Protein AF-A0A9P0CFY5-F1 (afdb_monomer_lite)

Foldseek 3Di:
DDWDWDQDPPPRDIDIDDPDDPPPPDPDPDDDDPLLVLLLVCVVVVHDLVVSVVVCVVVVHDGDDPVVSVVSNVVSVVVVVVVVVVVVVVVVVVVVVVCVVVVVDD

Radius of gyration: 21.72 Å; chains: 1; bounding box: 43×22×68 Å

Secondary structure (DSSP, 8-state):
--EEEEE-TTT--EEEEESS-GGGG-----PPPHHHHHHHHHHHHT--HHHHHHHHHHTTPPPPPHHHHHHHHHHHHHHHHHHHHHHHHHHHHHHHHHHHHHTS--

Sequence (106 aa):
MSTITIKYKMCNIIQELYLENPQKNSSKAKMIDVNSAVTLGTISTGIGFSALEELTAAINMPCVTEKLYNKIYKKTSDIILLASFKVMKEAAKKEAELARNLGEID

pLDDT: mean 83.23, std 14.3, range [45.69, 97.19]

Structure (mmCIF, N/CA/C/O backbone):
data_AF-A0A9P0CFY5-F1
#
_entry.id   AF-A0A9P0CFY5-F1
#
loop_
_atom_site.group_PDB
_atom_site.id
_atom_site.type_symbol
_atom_site.label_atom_id
_atom_site.label_alt_id
_atom_site.label_comp_id
_atom_site.label_asym_id
_atom_site.label_entity_id
_atom_site.label_seq_id
_atom_site.pdbx_PDB_ins_code
_atom_site.Cartn_x
_atom_site.Cartn_y
_atom_site.Cartn_z
_atom_site.occupancy
_atom_site.B_iso_or_equiv
_atom_site.auth_seq_id
_atom_site.auth_comp_id
_atom_site.auth_asym_id
_atom_site.auth_atom_id
_atom_site.pdbx_PDB_model_num
ATOM 1 N N . MET A 1 1 ? 9.019 1.473 34.681 1.00 57.50 1 MET A N 1
ATOM 2 C CA . MET A 1 1 ? 8.295 1.733 33.431 1.00 57.50 1 MET A CA 1
ATOM 3 C C . MET A 1 1 ? 6.847 1.996 33.795 1.00 57.50 1 MET A C 1
ATOM 5 O O . MET A 1 1 ? 6.247 1.120 34.407 1.00 57.50 1 MET A O 1
ATOM 9 N N . SER A 1 2 ? 6.334 3.200 33.555 1.00 64.25 2 SER A N 1
ATOM 10 C CA . SER A 1 2 ? 5.007 3.614 34.037 1.00 64.25 2 SER A CA 1
ATOM 11 C C . SER A 1 2 ? 3.981 3.541 32.907 1.00 64.25 2 SER A C 1
ATOM 13 O O . SER A 1 2 ? 4.119 4.228 31.893 1.00 64.25 2 SER A O 1
ATOM 15 N N . THR A 1 3 ? 2.946 2.721 33.087 1.00 70.75 3 THR A N 1
ATOM 16 C CA . THR A 1 3 ? 1.844 2.542 32.130 1.00 70.75 3 THR A CA 1
ATOM 17 C C . THR A 1 3 ? 0.539 3.093 32.692 1.00 70.75 3 THR A C 1
ATOM 19 O O . THR A 1 3 ? 0.214 2.866 33.856 1.00 70.75 3 THR A O 1
ATOM 22 N N . ILE A 1 4 ? -0.225 3.804 31.860 1.00 76.38 4 ILE A N 1
ATOM 23 C CA . ILE A 1 4 ? -1.614 4.178 32.152 1.00 76.38 4 ILE A CA 1
ATOM 24 C C . ILE A 1 4 ? -2.528 3.319 31.295 1.00 76.38 4 ILE A C 1
ATOM 26 O O . ILE A 1 4 ? -2.392 3.283 30.076 1.00 76.38 4 ILE A O 1
ATOM 30 N N . THR A 1 5 ? -3.496 2.674 31.929 1.00 74.62 5 THR A N 1
ATOM 31 C CA . THR A 1 5 ? -4.468 1.825 31.249 1.00 74.62 5 THR A CA 1
ATOM 32 C C . THR A 1 5 ? -5.812 2.545 31.174 1.00 74.62 5 THR A C 1
ATOM 34 O O . THR A 1 5 ? -6.419 2.847 32.201 1.00 74.62 5 THR A O 1
ATOM 37 N N . ILE A 1 6 ? -6.291 2.823 29.961 1.00 77.75 6 ILE A N 1
ATOM 38 C CA . ILE A 1 6 ? -7.602 3.432 29.714 1.00 77.75 6 ILE A CA 1
ATOM 39 C C . ILE A 1 6 ? -8.554 2.353 29.208 1.00 77.75 6 ILE A C 1
ATOM 41 O O . ILE A 1 6 ? -8.299 1.699 28.197 1.00 77.75 6 ILE A O 1
ATOM 45 N N . LYS A 1 7 ? -9.677 2.180 29.907 1.00 78.50 7 LYS A N 1
ATOM 46 C CA . LYS A 1 7 ? -10.740 1.254 29.515 1.00 78.50 7 LYS A CA 1
ATOM 47 C C . LYS A 1 7 ? -11.912 2.026 28.922 1.00 78.50 7 LYS A C 1
ATOM 49 O O . LYS A 1 7 ? -12.553 2.821 29.608 1.00 78.50 7 LYS A O 1
ATOM 54 N N . TYR A 1 8 ? -12.223 1.766 27.657 1.00 73.94 8 TYR A N 1
ATOM 55 C CA . TYR A 1 8 ? -13.355 2.401 26.987 1.00 73.94 8 TYR A CA 1
ATOM 56 C C . TYR A 1 8 ? -14.663 1.680 27.325 1.00 73.94 8 TYR A C 1
ATOM 58 O O . TYR A 1 8 ? -14.812 0.485 27.078 1.00 73.94 8 TYR A O 1
ATOM 66 N N . LYS A 1 9 ? -15.643 2.426 27.852 1.00 62.66 9 LYS A N 1
ATOM 67 C CA . LYS A 1 9 ? -16.945 1.896 28.300 1.00 62.66 9 LYS A CA 1
ATOM 68 C C . LYS A 1 9 ? -17.802 1.307 27.169 1.00 62.66 9 LYS A C 1
ATOM 70 O O . LYS A 1 9 ? -18.579 0.399 27.422 1.00 62.66 9 LYS A O 1
ATOM 75 N N . MET A 1 10 ? -17.659 1.815 25.945 1.00 66.00 10 MET A N 1
ATOM 76 C CA . MET A 1 10 ? -18.486 1.416 24.795 1.00 66.00 10 MET A CA 1
ATOM 77 C C . MET A 1 10 ? -17.968 0.152 24.097 1.00 66.00 10 MET A C 1
ATOM 79 O O . MET A 1 10 ? -18.761 -0.684 23.685 1.00 66.00 10 MET A O 1
ATOM 83 N N . CYS A 1 11 ? -16.645 0.004 23.981 1.00 62.81 11 CYS A N 1
ATOM 84 C CA . CYS A 1 11 ? -16.026 -1.059 23.178 1.00 62.81 11 CYS A CA 1
ATOM 85 C C . CYS A 1 11 ? -15.356 -2.143 24.037 1.00 62.81 11 CYS A C 1
ATOM 87 O O . CYS A 1 11 ? -14.837 -3.113 23.501 1.00 62.81 11 CYS A O 1
ATOM 89 N N . ASN A 1 12 ? -15.296 -1.947 25.361 1.00 62.31 12 ASN A N 1
ATOM 90 C CA . ASN A 1 12 ? -14.565 -2.783 26.322 1.00 62.31 12 ASN A CA 1
ATOM 91 C C . ASN A 1 12 ? -13.071 -2.995 25.984 1.00 62.31 12 ASN A C 1
ATOM 93 O O . ASN A 1 12 ? -12.421 -3.872 26.549 1.00 62.31 12 ASN A O 1
ATOM 97 N N . ILE A 1 13 ? -12.521 -2.170 25.088 1.00 70.62 13 ILE A N 1
ATOM 98 C CA . ILE A 1 13 ? -11.112 -2.173 24.700 1.00 70.62 13 ILE A CA 1
ATOM 99 C C . ILE A 1 13 ? -10.299 -1.559 25.836 1.00 70.62 13 ILE A C 1
ATOM 101 O O . ILE A 1 13 ? -10.646 -0.500 26.375 1.00 70.62 13 ILE A O 1
ATOM 105 N N . ILE A 1 14 ? -9.209 -2.240 26.174 1.00 77.12 14 ILE A N 1
ATOM 106 C CA . ILE A 1 14 ? -8.208 -1.792 27.132 1.00 77.12 14 ILE A CA 1
ATOM 107 C C . ILE A 1 14 ? -7.029 -1.259 26.326 1.00 77.12 14 ILE A C 1
ATOM 109 O O . ILE A 1 14 ? -6.441 -1.985 25.529 1.00 77.12 14 ILE A O 1
ATOM 113 N N . GLN A 1 15 ? -6.715 0.019 26.504 1.00 69.50 15 GLN A N 1
ATOM 114 C CA . GLN A 1 15 ? -5.605 0.669 25.827 1.00 69.50 15 GLN A CA 1
ATOM 115 C C . GLN A 1 15 ? -4.534 1.019 26.856 1.00 69.50 15 GLN A C 1
ATOM 117 O O . GLN A 1 15 ? -4.789 1.773 27.795 1.00 69.50 15 GLN A O 1
ATOM 122 N N . GLU A 1 16 ? -3.345 0.449 26.691 1.00 75.06 16 GLU A N 1
ATOM 123 C CA . GLU A 1 16 ? -2.184 0.764 27.518 1.00 75.06 16 GLU A CA 1
ATOM 124 C C . GLU A 1 16 ? -1.365 1.872 26.858 1.00 75.06 16 GLU A C 1
ATOM 126 O O . GLU A 1 16 ? -0.961 1.782 25.699 1.00 75.06 16 GLU A O 1
ATOM 131 N N . LEU A 1 17 ? -1.143 2.944 27.609 1.00 68.44 17 LEU A N 1
ATOM 132 C CA . LEU A 1 17 ? -0.318 4.076 27.227 1.00 68.44 17 LEU A CA 1
ATOM 133 C C . LEU A 1 17 ? 0.990 4.009 28.009 1.00 68.44 17 LEU A C 1
ATOM 135 O O . LEU A 1 17 ? 0.994 4.002 29.241 1.00 68.44 17 LEU A O 1
ATOM 139 N N . TYR A 1 18 ? 2.103 4.003 27.288 1.00 72.25 18 TYR A N 1
ATOM 140 C CA . TYR A 1 18 ? 3.440 4.073 27.868 1.00 72.25 18 TYR A CA 1
ATOM 141 C C . TYR A 1 18 ? 3.840 5.547 28.020 1.00 72.25 18 TYR A C 1
ATOM 143 O O . TYR A 1 18 ? 3.856 6.283 27.031 1.00 72.25 18 TYR A O 1
ATOM 151 N N . LEU A 1 19 ? 4.135 5.996 29.249 1.00 63.09 19 LEU A N 1
ATOM 152 C CA . LEU A 1 19 ? 4.523 7.396 29.503 1.00 63.09 19 LEU A CA 1
ATOM 153 C C . LEU A 1 19 ? 5.921 7.723 28.979 1.00 63.09 19 LEU A C 1
ATOM 155 O O . LEU A 1 19 ? 6.203 8.864 28.614 1.00 63.09 19 LEU A O 1
ATOM 159 N N . GLU A 1 20 ? 6.802 6.731 28.936 1.00 63.69 20 GLU A N 1
ATOM 160 C CA . GLU A 1 20 ? 8.1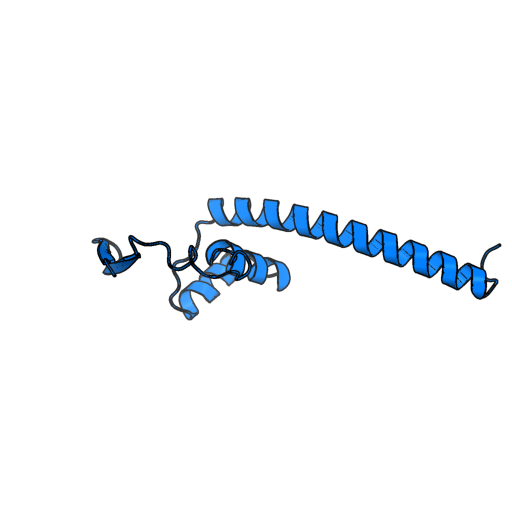09 6.857 28.311 1.00 63.69 20 GLU A CA 1
ATOM 161 C C . GLU A 1 20 ? 8.058 6.310 26.887 1.00 63.69 20 GLU A C 1
ATOM 163 O O . GLU A 1 20 ? 7.633 5.182 26.657 1.00 63.69 20 GLU A O 1
ATOM 168 N N . ASN A 1 21 ? 8.487 7.119 25.914 1.00 54.69 21 ASN A N 1
ATOM 169 C CA . ASN A 1 21 ? 8.593 6.675 24.531 1.00 54.69 21 ASN A CA 1
ATOM 170 C C . ASN A 1 21 ? 9.706 5.609 24.440 1.00 54.69 21 ASN A C 1
ATOM 172 O O . ASN A 1 21 ? 10.881 5.983 24.534 1.00 54.69 21 ASN A O 1
ATOM 176 N N . PRO A 1 22 ? 9.397 4.316 24.211 1.00 53.84 22 PRO A N 1
ATOM 177 C CA . PRO A 1 22 ? 10.417 3.267 24.135 1.00 53.84 22 PRO A CA 1
ATOM 178 C C . PRO A 1 22 ? 11.379 3.471 22.951 1.00 53.84 22 PRO A C 1
ATOM 180 O O . PRO A 1 22 ? 12.436 2.847 22.889 1.00 53.84 22 PRO A O 1
ATOM 183 N N . GLN A 1 23 ? 11.045 4.369 22.016 1.00 53.81 23 GLN A N 1
ATOM 184 C CA . GLN A 1 23 ? 11.837 4.662 20.823 1.00 53.81 23 GLN A CA 1
ATOM 185 C C . GLN A 1 23 ? 12.887 5.768 21.011 1.00 53.81 23 GLN A C 1
ATOM 187 O O . GLN A 1 23 ? 13.672 5.998 20.096 1.00 53.81 23 GLN A O 1
ATOM 192 N N . L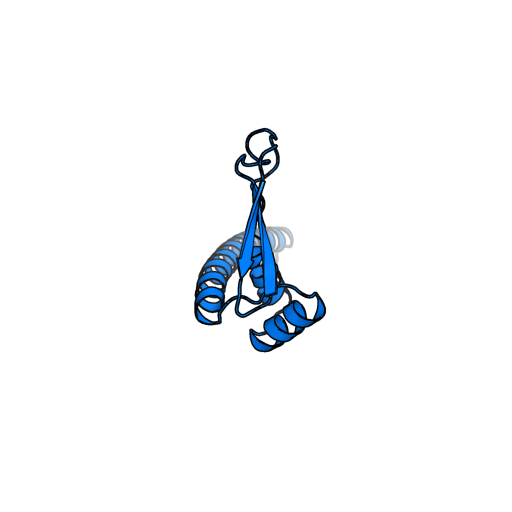YS A 1 24 ? 12.958 6.451 22.166 1.00 49.59 24 LYS A N 1
ATOM 193 C CA . LYS A 1 24 ? 13.965 7.514 22.381 1.00 49.59 24 LYS A CA 1
ATOM 194 C C . LYS A 1 24 ? 15.406 6.992 22.514 1.00 49.59 24 LYS A C 1
ATOM 196 O O . LYS A 1 24 ? 16.337 7.781 22.393 1.00 49.59 24 LYS A O 1
ATOM 201 N N . ASN A 1 25 ? 15.591 5.683 22.718 1.00 48.12 25 ASN A N 1
ATOM 202 C CA . ASN A 1 25 ? 16.872 5.108 23.144 1.00 48.12 25 ASN A CA 1
ATOM 203 C C . ASN A 1 25 ? 17.495 4.135 22.131 1.00 48.12 25 ASN A C 1
ATOM 205 O O . ASN A 1 25 ? 18.445 3.432 22.465 1.00 48.12 25 ASN A O 1
ATOM 209 N N . SER A 1 26 ? 16.979 4.033 20.906 1.00 45.69 26 SER A N 1
ATOM 210 C CA . SER A 1 26 ? 17.554 3.123 19.915 1.00 45.69 26 SER A CA 1
ATOM 211 C C . SER A 1 26 ? 17.622 3.804 18.563 1.00 45.69 26 SER A C 1
ATOM 213 O O . SER A 1 26 ? 16.617 4.303 18.070 1.00 45.69 26 SER A O 1
ATOM 215 N N . SER A 1 27 ? 18.808 3.784 17.962 1.00 49.91 27 SER A N 1
ATOM 216 C CA . SER A 1 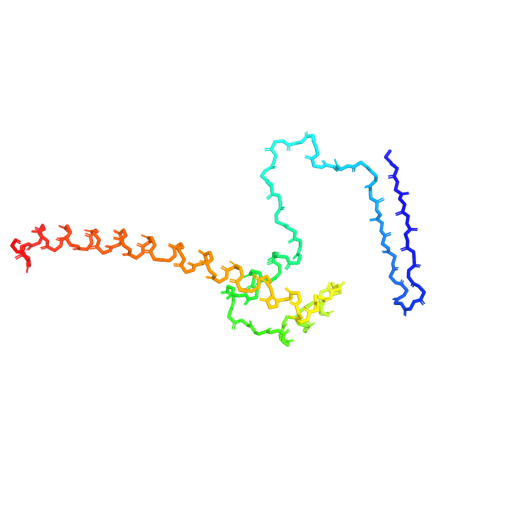27 ? 19.152 4.195 16.597 1.00 49.91 27 SER A CA 1
ATOM 217 C C . SER A 1 27 ? 18.417 3.384 15.510 1.00 49.91 27 SER A C 1
ATOM 219 O O . SER A 1 27 ? 18.988 3.049 14.476 1.00 49.91 27 SER A O 1
ATOM 221 N N . LYS A 1 28 ? 17.162 2.998 15.754 1.00 48.88 28 LYS A N 1
ATOM 222 C CA . LYS A 1 28 ? 16.317 2.197 14.876 1.00 48.88 28 LYS A CA 1
ATOM 223 C C . LYS A 1 28 ? 15.461 3.129 14.033 1.00 48.88 28 LYS A C 1
ATOM 225 O O . LYS A 1 28 ? 14.867 4.077 14.540 1.00 48.88 28 LYS A O 1
ATOM 230 N N . ALA A 1 29 ? 15.443 2.842 12.734 1.00 54.00 29 ALA A N 1
ATOM 231 C CA . ALA A 1 29 ? 14.670 3.540 11.721 1.00 54.00 29 ALA A CA 1
ATOM 232 C C . ALA A 1 29 ? 13.270 3.907 12.233 1.00 54.00 29 ALA A C 1
ATOM 234 O O . ALA A 1 29 ? 12.592 3.088 12.851 1.00 54.00 29 ALA A O 1
ATOM 235 N N . LYS A 1 30 ? 12.864 5.152 11.971 1.00 61.47 30 LYS A N 1
ATOM 236 C CA . LYS A 1 30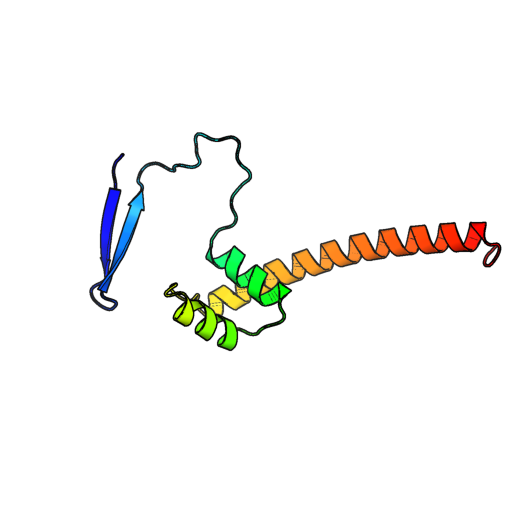 ? 11.554 5.714 12.309 1.00 61.47 30 LYS A CA 1
ATOM 237 C C . LYS A 1 30 ? 10.453 4.724 11.904 1.00 61.47 30 LYS A C 1
ATOM 239 O O . LYS A 1 30 ? 10.152 4.603 10.719 1.00 61.47 30 LYS A O 1
ATOM 244 N N . MET A 1 31 ? 9.899 3.988 12.871 1.00 66.50 31 MET A N 1
ATOM 245 C CA . MET A 1 31 ? 8.824 3.030 12.608 1.00 66.50 31 MET A CA 1
ATOM 246 C C . MET A 1 31 ? 7.623 3.786 12.044 1.00 66.50 31 MET A C 1
ATOM 248 O O . MET A 1 31 ? 7.199 4.798 12.603 1.00 66.50 31 MET A O 1
ATOM 252 N N . ILE A 1 32 ? 7.095 3.292 10.926 1.00 79.31 32 ILE A N 1
ATOM 253 C CA . ILE A 1 32 ? 5.801 3.724 10.402 1.00 79.31 32 ILE A CA 1
ATOM 254 C C . ILE A 1 32 ? 4.730 3.345 11.432 1.00 79.31 32 ILE A C 1
ATOM 256 O O . ILE A 1 32 ? 4.783 2.263 12.019 1.00 79.31 32 ILE A O 1
ATOM 260 N N . ASP A 1 33 ? 3.781 4.249 11.684 1.00 85.50 33 ASP A N 1
ATOM 261 C CA . ASP A 1 33 ? 2.659 3.959 12.573 1.00 85.50 33 ASP A CA 1
ATOM 262 C C . ASP A 1 33 ? 1.769 2.860 11.977 1.00 85.50 33 ASP A C 1
ATOM 264 O O . ASP A 1 33 ? 1.648 2.735 10.759 1.00 85.50 33 ASP A O 1
ATOM 268 N N . VAL A 1 34 ? 1.133 2.062 12.835 1.00 86.88 34 VAL A N 1
ATOM 269 C CA . VAL A 1 34 ? 0.385 0.873 12.399 1.00 86.88 34 VAL A CA 1
ATOM 270 C C . VAL A 1 34 ? -0.710 1.228 11.383 1.00 86.88 34 VAL A C 1
ATOM 272 O O . VAL A 1 34 ? -0.872 0.521 10.393 1.00 86.88 34 VAL A O 1
ATOM 275 N N . ASN A 1 35 ? -1.404 2.355 11.552 1.00 87.50 35 ASN A N 1
ATOM 276 C CA . ASN A 1 35 ? -2.471 2.768 10.637 1.00 87.50 35 ASN A CA 1
ATOM 277 C C . ASN A 1 35 ? -1.925 3.090 9.240 1.00 87.50 35 ASN A C 1
ATOM 279 O O . ASN A 1 35 ? -2.493 2.662 8.231 1.00 87.50 35 ASN A O 1
ATOM 283 N N . SER A 1 36 ? -0.799 3.803 9.171 1.00 87.81 36 SER A N 1
ATOM 284 C CA . SER A 1 36 ? -0.097 4.055 7.91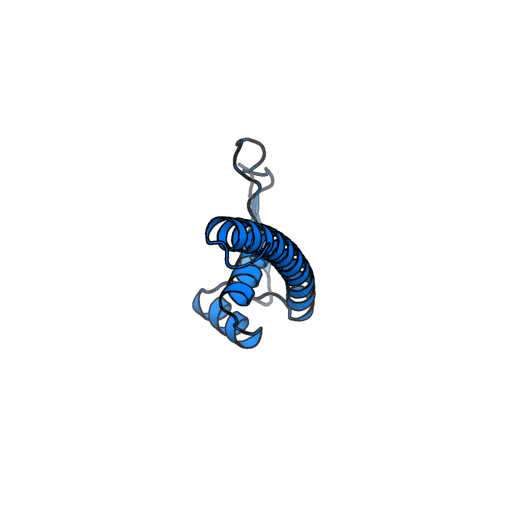3 1.00 87.81 36 SER A CA 1
ATOM 285 C C . SER A 1 36 ? 0.460 2.773 7.297 1.00 87.81 36 SER A C 1
ATOM 287 O O . SER A 1 36 ? 0.389 2.621 6.081 1.00 87.81 36 SER A O 1
ATOM 289 N N . ALA A 1 37 ? 0.975 1.838 8.102 1.00 89.38 37 ALA A N 1
ATOM 290 C CA . ALA A 1 37 ? 1.510 0.567 7.616 1.00 89.38 37 ALA A CA 1
ATOM 291 C C . ALA A 1 37 ? 0.421 -0.300 6.973 1.00 89.38 37 ALA A C 1
ATOM 293 O O . ALA A 1 37 ? 0.592 -0.772 5.851 1.00 89.38 37 ALA A O 1
ATOM 294 N N . VAL A 1 38 ? -0.721 -0.462 7.645 1.00 90.81 38 VAL A N 1
ATOM 295 C CA . VAL A 1 38 ? -1.832 -1.263 7.120 1.00 90.81 38 VAL A CA 1
ATOM 296 C C . VAL A 1 38 ? -2.449 -0.592 5.890 1.00 90.81 38 VAL A C 1
ATOM 298 O O . VAL A 1 38 ? -2.707 -1.263 4.893 1.00 90.81 38 VAL A O 1
ATOM 301 N N . THR A 1 39 ? -2.602 0.737 5.895 1.00 89.56 39 THR A N 1
ATOM 302 C CA . THR A 1 39 ? -3.080 1.476 4.711 1.00 89.56 39 THR A CA 1
ATOM 303 C C . THR A 1 39 ? -2.107 1.350 3.535 1.00 89.56 39 THR A C 1
ATOM 305 O O . THR A 1 39 ? -2.534 1.147 2.404 1.00 89.56 39 THR A O 1
ATOM 308 N N . LEU A 1 40 ? -0.794 1.420 3.774 1.00 89.94 40 LEU A N 1
ATOM 309 C CA . LEU A 1 40 ? 0.212 1.191 2.735 1.00 89.94 40 LEU A CA 1
ATOM 310 C C . LEU A 1 40 ? 0.129 -0.238 2.185 1.00 89.94 40 LEU A C 1
ATOM 312 O O . LEU A 1 40 ? 0.174 -0.417 0.970 1.00 89.94 40 LEU A O 1
ATOM 316 N N . GLY A 1 41 ? -0.024 -1.236 3.058 1.00 91.44 41 GLY A N 1
ATOM 317 C CA . GLY A 1 41 ? -0.236 -2.627 2.658 1.00 91.44 41 GLY A CA 1
ATOM 318 C C . GLY A 1 41 ? -1.460 -2.766 1.757 1.00 91.44 41 GLY A C 1
ATOM 319 O O . GLY A 1 41 ? -1.352 -3.325 0.675 1.00 91.44 41 GLY A O 1
ATOM 320 N N . THR A 1 42 ? -2.568 -2.143 2.155 1.00 92.94 42 THR A N 1
ATOM 321 C CA . THR A 1 42 ? -3.835 -2.082 1.407 1.00 92.94 42 THR A CA 1
ATOM 322 C C . THR A 1 42 ? -3.639 -1.518 -0.007 1.00 92.94 42 THR A C 1
ATOM 324 O O . THR A 1 42 ? -4.094 -2.102 -0.984 1.00 92.94 42 THR A O 1
ATOM 327 N N . ILE A 1 43 ? -2.912 -0.403 -0.135 1.00 91.62 43 ILE A N 1
ATOM 328 C CA . ILE A 1 43 ? -2.608 0.219 -1.435 1.00 91.62 43 ILE A CA 1
ATOM 329 C C . ILE A 1 43 ? -1.701 -0.683 -2.273 1.00 91.62 43 ILE A C 1
ATOM 331 O O . ILE A 1 43 ? -1.919 -0.844 -3.470 1.00 91.62 43 ILE A O 1
ATOM 335 N N . SER A 1 44 ? -0.693 -1.286 -1.642 1.00 90.88 44 SER A N 1
ATOM 336 C CA . SER A 1 44 ? 0.302 -2.126 -2.317 1.00 90.88 44 SER A CA 1
ATOM 337 C C . SER A 1 44 ? -0.305 -3.424 -2.847 1.00 90.88 44 SER A C 1
ATOM 339 O O . SER A 1 44 ? 0.121 -3.919 -3.885 1.00 90.88 44 SER A O 1
ATOM 341 N N . THR A 1 45 ? -1.308 -3.967 -2.154 1.00 93.06 45 THR A N 1
ATOM 342 C CA . THR A 1 45 ? -2.069 -5.142 -2.596 1.00 93.06 45 THR A CA 1
ATOM 343 C C . THR A 1 45 ? -3.237 -4.788 -3.516 1.00 93.06 45 THR A C 1
ATOM 345 O O . THR A 1 45 ? -3.862 -5.693 -4.063 1.00 93.06 45 THR A O 1
ATOM 348 N N . GLY A 1 46 ? -3.532 -3.498 -3.714 1.00 91.69 46 GLY A N 1
ATOM 349 C CA . GLY A 1 46 ? -4.605 -3.034 -4.593 1.00 91.69 46 GLY A CA 1
ATOM 350 C C . GLY A 1 46 ? -6.016 -3.291 -4.059 1.00 91.69 46 GLY A C 1
ATOM 351 O O . GLY A 1 46 ? -6.961 -3.334 -4.843 1.00 91.69 46 GLY A O 1
ATOM 352 N N . ILE A 1 47 ? -6.179 -3.480 -2.747 1.00 92.88 47 ILE A N 1
ATOM 353 C CA . ILE A 1 47 ? -7.493 -3.706 -2.131 1.00 92.88 47 ILE A CA 1
ATOM 354 C C . ILE A 1 47 ? -8.132 -2.375 -1.693 1.00 92.88 47 ILE A C 1
ATOM 356 O O . ILE A 1 47 ? -7.453 -1.368 -1.489 1.00 92.88 47 ILE A O 1
ATOM 360 N N . GLY A 1 48 ? -9.459 -2.355 -1.554 1.00 92.62 48 GLY A N 1
ATOM 361 C CA . GLY A 1 48 ? -10.215 -1.174 -1.120 1.00 92.62 48 GLY A CA 1
ATOM 362 C C . GLY A 1 48 ? -10.419 -1.080 0.396 1.00 92.62 48 GLY A C 1
ATOM 363 O O . GLY A 1 48 ? -10.029 -1.969 1.153 1.00 92.62 48 GLY A O 1
ATOM 364 N N . PHE A 1 49 ? -11.100 -0.016 0.836 1.00 94.44 49 PHE A N 1
ATOM 365 C CA . PHE A 1 49 ? -11.421 0.216 2.250 1.00 94.44 49 PHE A CA 1
ATOM 366 C C . PHE A 1 49 ? -12.252 -0.919 2.877 1.00 94.44 49 PHE A C 1
ATOM 368 O O . PHE A 1 49 ? -11.935 -1.359 3.974 1.00 94.44 49 PHE A O 1
ATOM 375 N N . SER A 1 50 ? -13.243 -1.466 2.169 1.00 94.81 50 SER A N 1
ATOM 376 C CA . SER A 1 50 ? -14.071 -2.564 2.699 1.00 94.81 50 SER A CA 1
ATOM 377 C C . SER A 1 50 ? -13.259 -3.831 2.991 1.00 94.81 50 SER A C 1
ATOM 379 O O . SER A 1 50 ? -13.419 -4.451 4.036 1.00 94.81 50 SER A O 1
ATOM 381 N N . ALA A 1 51 ? -12.314 -4.181 2.114 1.00 95.12 51 ALA A N 1
ATOM 382 C CA . ALA A 1 51 ? -11.417 -5.315 2.343 1.00 95.12 51 ALA A CA 1
ATOM 383 C C . ALA A 1 51 ? -10.433 -5.051 3.499 1.00 95.12 51 ALA A C 1
ATOM 385 O O . ALA A 1 51 ? -10.031 -5.970 4.209 1.00 95.12 51 ALA A O 1
ATOM 386 N N . LEU A 1 52 ? -10.056 -3.787 3.715 1.00 94.19 52 LEU A N 1
ATOM 387 C CA . LEU A 1 52 ? -9.286 -3.377 4.886 1.00 94.19 52 LEU A CA 1
ATOM 388 C C . LEU A 1 52 ? -10.099 -3.530 6.185 1.00 94.19 52 LEU A C 1
ATOM 390 O O . LEU A 1 52 ? -9.558 -3.996 7.189 1.00 94.19 52 LEU A O 1
ATOM 394 N N . GLU A 1 53 ? -11.384 -3.175 6.184 1.00 94.69 53 GLU A N 1
ATOM 395 C CA . GLU A 1 53 ? -12.273 -3.403 7.331 1.00 94.69 53 GLU A CA 1
ATOM 396 C C . GLU A 1 53 ? -12.356 -4.893 7.681 1.00 94.69 53 GLU A C 1
ATOM 398 O O . GLU A 1 53 ? -12.180 -5.262 8.842 1.00 94.69 53 GLU A O 1
ATOM 403 N N . GLU A 1 54 ? -12.519 -5.758 6.680 1.00 94.94 54 GLU A N 1
ATOM 404 C CA . GLU A 1 54 ? -12.518 -7.212 6.873 1.00 94.94 54 GLU A CA 1
ATOM 405 C C . GLU A 1 54 ? -11.181 -7.722 7.423 1.00 94.94 54 GLU A C 1
ATOM 407 O O . GLU A 1 54 ? -11.156 -8.486 8.390 1.00 94.94 54 GLU A O 1
ATOM 412 N N . LEU A 1 55 ? -10.058 -7.269 6.856 1.00 93.62 55 LEU A N 1
ATOM 413 C CA . LEU A 1 55 ? -8.720 -7.654 7.304 1.00 93.62 55 LEU A CA 1
ATOM 414 C C . LEU A 1 55 ? -8.482 -7.254 8.760 1.00 93.62 55 LEU A C 1
ATOM 416 O O . LEU A 1 55 ? -8.014 -8.068 9.555 1.00 93.62 55 LEU A O 1
ATOM 420 N N . THR A 1 56 ? -8.792 -6.004 9.111 1.00 92.94 56 THR A N 1
ATOM 421 C CA . THR A 1 56 ? -8.603 -5.498 10.476 1.00 92.94 56 THR A CA 1
ATOM 422 C C . THR A 1 56 ? -9.503 -6.219 11.476 1.00 92.94 56 THR A C 1
ATOM 424 O O . THR A 1 56 ? -9.033 -6.567 12.559 1.00 92.94 56 THR A O 1
ATOM 427 N N . ALA A 1 57 ? -10.738 -6.557 11.095 1.00 92.88 57 ALA A N 1
ATOM 428 C CA . ALA A 1 57 ? -11.616 -7.395 11.904 1.00 92.88 57 ALA A CA 1
ATOM 429 C C . ALA A 1 57 ? -11.048 -8.813 12.100 1.00 92.88 57 ALA A C 1
ATOM 431 O O . ALA A 1 57 ? -11.022 -9.311 13.226 1.00 92.88 57 ALA A O 1
ATOM 432 N N . ALA A 1 58 ? -10.532 -9.443 11.038 1.00 94.25 58 ALA A N 1
ATOM 433 C CA . ALA A 1 58 ? -9.967 -10.793 11.088 1.00 94.25 58 ALA A CA 1
ATOM 434 C C . ALA A 1 58 ? -8.736 -10.895 12.003 1.00 94.25 58 ALA A C 1
ATOM 436 O O . ALA A 1 58 ? -8.544 -11.907 12.676 1.00 94.25 58 ALA A O 1
ATOM 437 N N . ILE A 1 59 ? -7.918 -9.841 12.062 1.00 92.25 59 ILE A N 1
ATOM 438 C CA . ILE A 1 59 ? -6.726 -9.778 12.924 1.00 92.25 59 ILE A CA 1
ATOM 439 C C . ILE A 1 59 ? -6.989 -9.098 14.277 1.00 92.25 59 ILE A C 1
ATOM 441 O O . ILE A 1 59 ? -6.043 -8.831 15.017 1.00 92.25 59 ILE A O 1
ATOM 445 N N . ASN A 1 60 ? -8.255 -8.813 14.609 1.00 89.75 60 ASN A N 1
ATOM 446 C CA . ASN A 1 60 ? -8.671 -8.135 15.841 1.00 89.75 60 ASN A CA 1
ATOM 447 C C . ASN A 1 60 ? -7.945 -6.791 16.084 1.00 89.75 60 ASN A C 1
ATOM 449 O O . ASN A 1 60 ? -7.577 -6.443 17.209 1.00 89.75 60 ASN A O 1
ATOM 453 N N . MET A 1 61 ? -7.719 -6.031 15.012 1.00 87.88 61 MET A N 1
ATOM 454 C CA . MET A 1 61 ? -7.166 -4.681 15.048 1.00 87.88 61 MET A CA 1
ATOM 455 C C . MET A 1 61 ? -8.301 -3.652 14.905 1.00 87.88 61 MET A C 1
ATOM 457 O O . MET A 1 61 ? -9.163 -3.812 14.043 1.00 87.88 61 MET A O 1
ATOM 461 N N . PRO A 1 62 ? -8.301 -2.551 15.678 1.00 87.19 62 PRO A N 1
ATOM 462 C CA . PRO A 1 62 ? -9.222 -1.445 15.437 1.00 87.19 62 PRO A CA 1
ATOM 463 C C . PRO A 1 62 ? -9.043 -0.860 14.029 1.00 87.19 62 PRO A C 1
ATOM 465 O O . PRO A 1 62 ? -7.938 -0.454 13.664 1.00 87.19 62 PRO A O 1
ATOM 468 N N . CYS A 1 63 ? -10.127 -0.786 13.254 1.00 88.50 63 CYS A N 1
ATOM 469 C CA . CYS A 1 63 ? -10.075 -0.209 11.914 1.00 88.50 63 CYS A CA 1
ATOM 470 C C . CYS A 1 63 ? -9.967 1.325 11.954 1.00 88.50 63 CYS A C 1
ATOM 472 O O . CYS A 1 63 ? -10.481 2.000 12.852 1.00 88.50 63 CYS A O 1
ATOM 474 N N . VAL A 1 64 ? -9.303 1.885 10.944 1.00 90.75 64 VAL A N 1
ATOM 475 C CA . VAL A 1 64 ? -9.271 3.327 10.695 1.00 90.75 64 VAL A CA 1
ATOM 476 C C . VAL A 1 64 ? -10.612 3.810 10.147 1.00 90.75 64 VAL A C 1
ATOM 478 O O . VAL A 1 64 ? -11.308 3.094 9.437 1.00 90.75 64 VAL A O 1
ATOM 481 N N . THR A 1 65 ? -10.969 5.064 10.423 1.00 92.12 65 THR A N 1
ATOM 482 C CA . THR A 1 65 ? -12.149 5.666 9.791 1.00 92.12 65 THR A CA 1
ATOM 483 C C . THR A 1 65 ? -11.888 5.930 8.312 1.00 92.12 65 THR A C 1
ATOM 485 O O . THR A 1 65 ? -10.772 6.292 7.934 1.00 92.12 65 THR A O 1
ATOM 488 N N . GLU A 1 66 ? -12.925 5.852 7.482 1.00 93.00 66 GLU A N 1
ATOM 489 C CA . GLU A 1 66 ? -12.826 6.102 6.037 1.00 93.00 66 GLU A CA 1
ATOM 490 C C . GLU A 1 66 ? -12.182 7.466 5.720 1.00 93.00 66 GLU A C 1
ATOM 492 O O . GLU A 1 66 ? -11.310 7.595 4.861 1.00 93.00 66 GLU A O 1
ATOM 497 N N . LYS A 1 67 ? -12.534 8.505 6.487 1.00 93.31 67 LYS A N 1
ATOM 498 C CA . LYS A 1 67 ? -11.945 9.845 6.342 1.00 93.31 67 LYS A CA 1
ATOM 499 C C . LYS A 1 67 ? -10.433 9.847 6.586 1.00 93.31 67 LYS A C 1
ATOM 501 O O . LYS A 1 67 ? -9.698 10.548 5.887 1.00 93.31 67 LYS A O 1
ATOM 506 N N . LEU A 1 68 ? -9.967 9.107 7.593 1.00 90.19 68 LEU A N 1
ATOM 507 C CA . LEU A 1 68 ? -8.542 8.990 7.890 1.00 90.19 68 LEU A CA 1
ATOM 508 C C . LEU A 1 68 ? -7.836 8.132 6.837 1.00 90.19 68 LEU A C 1
ATOM 510 O O . LEU A 1 68 ? -6.773 8.533 6.362 1.00 90.19 68 LEU A O 1
ATOM 514 N N . TYR A 1 69 ? -8.455 7.022 6.433 1.00 93.56 69 TYR A N 1
ATOM 515 C CA . TYR A 1 69 ? -7.984 6.174 5.343 1.00 93.56 69 TYR A CA 1
ATOM 516 C C . TYR A 1 69 ? -7.752 6.994 4.074 1.00 93.56 69 TYR A C 1
ATOM 518 O O . TYR A 1 69 ? -6.630 7.035 3.588 1.00 93.56 69 TYR A O 1
ATOM 526 N N . ASN A 1 70 ? -8.743 7.761 3.611 1.00 93.69 70 ASN A N 1
ATOM 527 C CA . ASN A 1 70 ? -8.629 8.588 2.405 1.00 93.69 70 ASN A CA 1
ATOM 528 C C . ASN A 1 70 ? -7.498 9.625 2.496 1.00 93.69 70 ASN A C 1
ATOM 530 O O . ASN A 1 70 ? -6.801 9.896 1.515 1.00 93.69 70 ASN A O 1
ATOM 534 N N . LYS A 1 71 ? -7.269 10.194 3.685 1.00 93.50 71 LYS A N 1
ATOM 535 C CA . LYS A 1 71 ? -6.163 11.134 3.913 1.00 93.50 71 LYS A CA 1
ATOM 536 C C . LYS A 1 71 ? -4.800 10.450 3.782 1.00 93.50 71 LYS A C 1
ATOM 538 O O . LYS A 1 71 ? -3.901 11.008 3.151 1.00 93.50 71 LYS A O 1
ATOM 543 N N . ILE A 1 72 ? -4.638 9.275 4.389 1.00 91.25 72 ILE A N 1
ATOM 544 C CA . ILE A 1 72 ? -3.398 8.493 4.310 1.00 91.25 72 ILE A CA 1
ATOM 545 C C . ILE A 1 72 ? -3.210 7.972 2.884 1.00 91.25 72 ILE A C 1
ATOM 547 O O . ILE A 1 72 ? -2.126 8.114 2.328 1.00 91.25 72 ILE A O 1
ATOM 551 N N . TYR A 1 73 ? -4.274 7.463 2.266 1.00 91.75 73 TYR A N 1
ATOM 552 C CA . TYR A 1 73 ? -4.299 6.961 0.900 1.00 91.75 73 TYR A CA 1
ATOM 553 C C . TYR A 1 73 ? -3.783 7.993 -0.092 1.00 91.75 73 TYR A C 1
ATOM 555 O O . TYR A 1 73 ? -2.852 7.705 -0.840 1.00 91.75 73 TYR A O 1
ATOM 563 N N . LYS A 1 74 ? -4.322 9.218 -0.056 1.00 92.69 74 LYS A N 1
ATOM 564 C CA . LYS A 1 74 ? -3.894 10.295 -0.953 1.00 92.69 74 LYS A CA 1
ATOM 565 C C . LYS A 1 74 ? -2.411 10.618 -0.776 1.00 92.69 74 LYS A C 1
ATOM 567 O O . LYS A 1 74 ? -1.660 10.609 -1.742 1.00 92.69 74 LYS A O 1
ATOM 572 N N . LYS A 1 75 ? -1.976 10.812 0.473 1.00 91.50 75 LYS A N 1
ATOM 573 C CA . LYS A 1 75 ? -0.574 11.111 0.788 1.00 91.50 75 LYS A CA 1
ATOM 574 C C . LYS A 1 75 ? 0.370 10.010 0.295 1.00 91.50 75 LYS A C 1
ATOM 576 O O . LYS A 1 75 ? 1.421 10.305 -0.263 1.00 91.50 75 LYS A O 1
ATOM 581 N N . THR A 1 76 ? 0.014 8.754 0.533 1.00 89.56 76 THR A N 1
ATOM 582 C CA . THR A 1 76 ? 0.825 7.602 0.134 1.00 89.56 76 THR A CA 1
ATOM 583 C C . THR A 1 76 ? 0.837 7.435 -1.382 1.00 89.56 76 THR A C 1
ATOM 585 O O . THR A 1 76 ? 1.897 7.196 -1.951 1.00 89.56 76 THR A O 1
ATOM 588 N N . SER A 1 77 ? -0.300 7.644 -2.046 1.00 89.94 77 SER A N 1
ATOM 589 C CA . SER A 1 77 ? -0.412 7.597 -3.509 1.00 89.94 77 SER A CA 1
ATOM 590 C C . SER A 1 77 ? 0.463 8.651 -4.183 1.00 89.94 77 SER A C 1
ATOM 592 O O . SER A 1 77 ? 1.171 8.328 -5.132 1.00 89.94 77 SER A O 1
ATOM 594 N N . ASP A 1 78 ? 0.492 9.880 -3.658 1.00 92.19 78 ASP A N 1
ATOM 595 C CA . ASP A 1 78 ? 1.358 10.947 -4.177 1.00 92.19 78 ASP A CA 1
ATOM 596 C C . ASP A 1 78 ? 2.846 10.560 -4.069 1.00 92.19 78 ASP A C 1
ATOM 598 O O . ASP A 1 78 ? 3.626 10.765 -5.000 1.00 92.19 78 ASP A O 1
ATOM 602 N N . ILE A 1 79 ? 3.247 9.948 -2.949 1.00 91.44 79 ILE A N 1
ATOM 603 C CA . ILE A 1 79 ? 4.622 9.466 -2.742 1.00 91.44 79 ILE A CA 1
ATOM 604 C C . ILE A 1 79 ? 4.956 8.335 -3.717 1.00 91.44 79 ILE A C 1
ATOM 606 O O . ILE A 1 79 ? 6.031 8.353 -4.321 1.00 91.44 79 ILE A O 1
ATOM 610 N N . ILE A 1 80 ? 4.049 7.368 -3.877 1.00 89.94 80 ILE A N 1
ATOM 611 C CA . ILE A 1 80 ? 4.215 6.253 -4.814 1.00 89.94 80 ILE A CA 1
ATOM 612 C C . ILE A 1 80 ? 4.377 6.797 -6.232 1.00 89.94 80 ILE A C 1
ATOM 614 O O . ILE A 1 80 ? 5.341 6.440 -6.898 1.00 89.94 80 ILE A O 1
ATOM 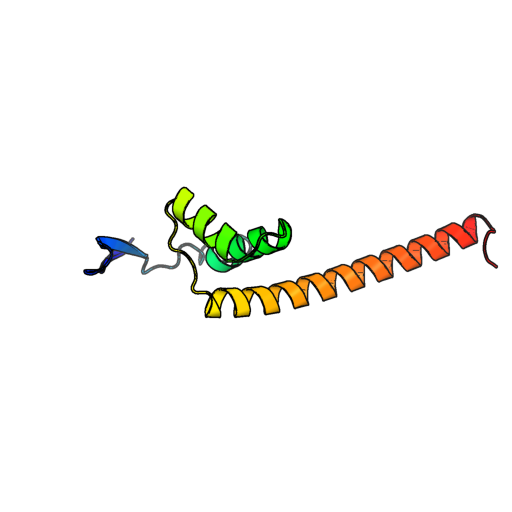618 N N . LEU A 1 81 ? 3.514 7.720 -6.665 1.00 93.12 81 LEU A N 1
ATOM 619 C CA . LEU A 1 81 ? 3.584 8.325 -7.993 1.00 93.12 81 LEU A CA 1
ATOM 620 C C . LEU A 1 81 ? 4.937 9.003 -8.242 1.00 93.12 81 LEU A C 1
ATOM 622 O O . LEU A 1 81 ? 5.559 8.779 -9.280 1.00 93.12 81 LEU A O 1
ATOM 626 N N . LEU A 1 82 ? 5.419 9.801 -7.285 1.00 95.19 82 LEU A N 1
ATOM 627 C CA . LEU A 1 82 ? 6.717 10.473 -7.391 1.00 95.19 82 LEU A CA 1
ATOM 628 C C . LEU A 1 82 ? 7.878 9.473 -7.473 1.00 95.19 82 LEU A C 1
ATOM 630 O O . LEU A 1 82 ? 8.794 9.651 -8.280 1.00 95.19 82 LEU A O 1
ATOM 634 N N . ALA A 1 83 ? 7.841 8.420 -6.655 1.00 93.50 83 ALA A N 1
ATOM 635 C CA . ALA A 1 83 ? 8.850 7.369 -6.669 1.00 93.50 83 ALA A CA 1
ATOM 636 C C . ALA A 1 83 ? 8.838 6.603 -8.000 1.00 93.50 83 ALA A C 1
ATOM 638 O O . ALA A 1 83 ? 9.885 6.456 -8.632 1.00 93.50 83 ALA A O 1
ATOM 639 N N . SER A 1 84 ? 7.657 6.191 -8.464 1.00 93.69 84 SER A N 1
ATOM 640 C CA . SER A 1 84 ? 7.459 5.518 -9.747 1.00 93.69 84 SER A CA 1
ATOM 641 C C . SER A 1 84 ? 7.950 6.373 -10.908 1.00 93.69 84 SER A C 1
ATOM 643 O O . SER A 1 84 ? 8.697 5.875 -11.742 1.00 93.69 84 SER A O 1
ATOM 645 N N . PHE A 1 85 ? 7.627 7.670 -10.937 1.00 96.19 85 PHE A N 1
ATOM 646 C CA . PHE A 1 85 ? 8.091 8.573 -11.991 1.00 96.19 85 PHE A CA 1
ATOM 647 C C . PHE A 1 85 ? 9.619 8.680 -12.035 1.00 96.19 85 PHE A C 1
ATOM 649 O O . PHE A 1 85 ? 10.220 8.662 -13.110 1.00 96.19 85 PHE A O 1
ATOM 656 N N . LYS A 1 86 ? 10.273 8.751 -10.869 1.00 96.50 86 LYS A N 1
ATOM 657 C CA . LYS A 1 86 ? 11.737 8.772 -10.794 1.00 96.50 86 LYS A CA 1
ATOM 658 C C . LYS A 1 86 ? 12.345 7.483 -11.351 1.00 96.50 86 LYS A C 1
ATOM 660 O O . LYS A 1 86 ? 13.258 7.556 -12.170 1.00 96.50 86 LYS A O 1
ATOM 665 N N . VAL A 1 87 ? 11.812 6.329 -10.949 1.00 96.06 87 VAL A N 1
ATOM 666 C CA . VAL A 1 87 ? 12.281 5.017 -11.421 1.00 96.06 87 VAL A CA 1
ATOM 667 C C . VAL A 1 87 ? 12.054 4.863 -12.925 1.00 96.06 87 VAL A C 1
ATOM 669 O O . VAL A 1 87 ? 12.969 4.464 -13.636 1.00 96.06 87 VAL A O 1
ATOM 672 N N . MET A 1 88 ? 10.883 5.255 -13.433 1.00 96.44 88 MET A N 1
ATOM 673 C CA . MET A 1 88 ? 10.574 5.240 -14.868 1.00 96.44 88 MET A CA 1
ATOM 674 C C . MET A 1 88 ? 11.534 6.125 -15.662 1.00 96.44 88 MET A C 1
ATOM 676 O O . MET A 1 88 ? 12.026 5.719 -16.709 1.00 96.44 88 MET A O 1
ATOM 680 N N . LYS A 1 89 ? 11.866 7.316 -15.152 1.00 97.19 89 LYS A N 1
ATOM 681 C CA . LYS A 1 89 ? 12.835 8.209 -15.798 1.00 97.19 89 LYS A CA 1
ATOM 682 C C . LYS A 1 89 ? 14.242 7.610 -15.839 1.00 97.19 89 LYS A C 1
ATOM 684 O O . LYS A 1 89 ? 14.956 7.796 -16.821 1.00 97.19 89 LYS A O 1
ATOM 689 N N . GLU A 1 90 ? 14.664 6.929 -14.777 1.00 96.38 90 GLU A N 1
ATOM 690 C CA . GLU A 1 90 ? 15.956 6.237 -14.738 1.00 96.38 90 GLU A CA 1
ATOM 691 C C . GLU A 1 90 ? 15.979 5.021 -15.674 1.00 96.38 90 GLU A C 1
ATOM 693 O O . GLU A 1 90 ? 16.973 4.817 -16.368 1.00 96.38 90 GLU A O 1
ATOM 698 N N . ALA A 1 91 ? 14.885 4.259 -15.747 1.00 96.38 91 ALA A N 1
ATOM 699 C CA . ALA A 1 91 ? 14.729 3.151 -16.686 1.00 96.38 91 ALA A CA 1
ATOM 700 C C . ALA A 1 91 ? 14.778 3.635 -18.142 1.00 96.38 91 ALA A C 1
ATOM 702 O O . ALA A 1 91 ? 15.573 3.118 -18.917 1.00 96.38 91 ALA A O 1
ATOM 703 N N . ALA A 1 92 ? 14.047 4.703 -18.476 1.00 94.81 92 ALA A N 1
ATOM 704 C CA . ALA A 1 92 ? 14.038 5.283 -19.819 1.00 94.81 92 ALA A CA 1
ATOM 705 C C . ALA A 1 92 ? 15.433 5.745 -20.277 1.00 94.81 92 ALA A C 1
ATOM 707 O O . ALA A 1 92 ? 15.806 5.561 -21.432 1.00 94.81 92 ALA A O 1
ATOM 708 N N . LYS A 1 93 ? 16.240 6.320 -19.372 1.00 95.56 93 LYS A N 1
ATOM 709 C CA . LYS A 1 93 ? 17.636 6.674 -19.684 1.00 95.56 93 LYS A CA 1
ATOM 710 C C . LYS A 1 93 ? 18.483 5.443 -19.996 1.00 95.56 93 LYS A C 1
ATOM 712 O O . LYS A 1 93 ? 19.232 5.460 -20.965 1.00 95.56 93 LYS A O 1
ATOM 717 N N . LYS A 1 94 ? 18.349 4.386 -19.191 1.00 93.81 94 LYS A N 1
ATOM 718 C CA . LYS A 1 94 ? 19.078 3.129 -19.404 1.00 93.81 94 LYS A CA 1
ATOM 719 C C . LYS A 1 94 ? 18.668 2.450 -20.706 1.00 93.81 94 LYS A C 1
ATOM 721 O O . LYS A 1 94 ? 19.533 1.946 -21.408 1.00 93.81 94 LYS A O 1
ATOM 726 N N . GLU A 1 95 ? 17.380 2.457 -21.038 1.00 92.56 95 GLU A N 1
ATOM 727 C CA . GLU A 1 95 ? 16.873 1.935 -22.311 1.00 92.56 95 GLU A CA 1
ATOM 728 C C . GLU A 1 95 ? 17.433 2.723 -23.502 1.00 92.56 95 GLU A C 1
ATOM 730 O O . GLU A 1 95 ? 17.897 2.117 -24.463 1.00 92.56 95 GLU A O 1
ATOM 735 N N . ALA A 1 96 ? 17.484 4.058 -23.414 1.00 92.06 96 ALA A N 1
ATOM 736 C CA . ALA A 1 96 ? 18.078 4.895 -24.458 1.00 92.06 96 ALA A CA 1
ATOM 737 C C . ALA A 1 96 ? 19.586 4.637 -24.640 1.00 92.06 96 ALA A C 1
ATOM 739 O O . ALA A 1 96 ? 20.067 4.526 -25.765 1.00 92.06 96 ALA A O 1
ATOM 740 N N . GLU A 1 97 ? 20.342 4.509 -23.545 1.00 93.50 97 GLU A N 1
ATOM 741 C CA . GLU A 1 97 ? 21.766 4.148 -23.596 1.00 93.50 97 GLU A CA 1
ATOM 742 C C . GLU A 1 97 ? 21.976 2.753 -24.199 1.00 93.50 97 GLU A C 1
ATOM 744 O O . GLU A 1 97 ? 22.869 2.560 -25.025 1.00 93.50 97 GLU A O 1
ATOM 749 N N . LEU A 1 98 ? 21.138 1.784 -23.821 1.00 93.00 98 LEU A N 1
ATOM 750 C CA . LEU A 1 98 ? 21.187 0.423 -24.347 1.00 93.00 98 LEU A CA 1
ATOM 751 C C . LEU A 1 98 ? 20.946 0.410 -25.862 1.00 93.00 98 LEU A C 1
ATOM 753 O O . LEU A 1 98 ? 21.747 -0.157 -26.599 1.00 93.00 98 LEU A O 1
ATOM 757 N N . ALA A 1 99 ? 19.892 1.077 -26.333 1.00 92.94 99 ALA A N 1
ATOM 758 C CA . ALA A 1 99 ? 19.541 1.110 -27.748 1.00 92.94 99 ALA A CA 1
ATOM 759 C C . ALA A 1 99 ? 20.589 1.863 -28.599 1.00 92.94 99 ALA A C 1
ATOM 761 O O . ALA A 1 99 ? 20.889 1.433 -29.714 1.00 92.94 99 ALA A O 1
ATOM 762 N N . ARG A 1 100 ? 21.249 2.899 -28.049 1.00 90.81 100 ARG A N 1
ATOM 763 C CA . ARG A 1 100 ? 22.417 3.543 -28.689 1.00 90.81 100 ARG A CA 1
ATOM 764 C C . ARG A 1 100 ? 23.591 2.569 -28.835 1.00 90.81 100 ARG A C 1
ATOM 766 O O . ARG A 1 100 ? 24.227 2.522 -29.881 1.00 90.81 100 ARG A O 1
ATOM 773 N N . ASN A 1 101 ? 23.863 1.759 -27.810 1.00 90.06 101 ASN A N 1
ATOM 774 C CA . ASN A 1 101 ? 24.942 0.764 -27.846 1.00 90.06 101 ASN A CA 1
ATOM 775 C C . ASN A 1 101 ? 24.663 -0.392 -28.821 1.00 90.06 101 ASN A C 1
ATOM 777 O O . ASN A 1 101 ? 25.602 -0.943 -29.390 1.00 90.06 101 ASN A O 1
ATOM 781 N N . LEU A 1 102 ? 23.392 -0.760 -29.015 1.00 91.69 102 LEU A N 1
ATOM 782 C CA . LEU A 1 102 ? 22.974 -1.741 -30.023 1.00 91.69 102 LEU A CA 1
ATOM 783 C C . LEU A 1 102 ? 22.939 -1.172 -31.453 1.00 91.69 102 LEU A C 1
ATOM 785 O O . LEU A 1 102 ? 22.793 -1.944 -32.398 1.00 91.69 102 LEU A O 1
ATOM 789 N N . GLY A 1 103 ? 23.097 0.145 -31.628 1.00 87.75 103 GLY A N 1
ATOM 790 C CA . GLY A 1 103 ? 23.010 0.804 -32.933 1.00 87.75 103 GLY A CA 1
ATOM 791 C C . GLY A 1 103 ? 21.582 0.906 -33.480 1.00 87.75 103 GLY A C 1
ATOM 792 O O . GLY A 1 103 ? 21.403 1.082 -34.681 1.00 87.75 103 GLY A O 1
ATOM 793 N N . GLU A 1 104 ? 20.565 0.781 -32.621 1.00 84.25 104 GLU A N 1
ATOM 794 C CA . GLU A 1 104 ? 19.150 0.923 -33.004 1.00 84.25 104 GLU A CA 1
ATOM 795 C C . GLU A 1 104 ? 18.720 2.394 -33.141 1.00 84.25 104 GLU A C 1
ATOM 797 O O . GLU A 1 104 ? 17.697 2.693 -33.755 1.00 84.25 104 GLU A O 1
ATOM 802 N N . ILE A 1 105 ? 19.505 3.313 -32.576 1.00 70.56 105 ILE A N 1
ATOM 803 C CA . ILE A 1 105 ? 19.289 4.763 -32.577 1.00 70.56 105 ILE A CA 1
ATOM 804 C C . ILE A 1 105 ? 20.643 5.486 -32.616 1.00 70.56 105 ILE A C 1
ATOM 806 O O . ILE A 1 105 ? 21.583 5.072 -31.933 1.00 70.56 105 ILE A O 1
ATOM 810 N N . ASP A 1 106 ? 20.718 6.557 -33.412 1.00 63.34 106 ASP A N 1
ATOM 811 C CA . ASP A 1 106 ? 21.925 7.366 -33.692 1.00 63.34 106 ASP A CA 1
ATOM 812 C C . ASP A 1 106 ? 22.233 8.411 -32.589 1.00 63.34 106 ASP A C 1
ATOM 814 O O . ASP A 1 106 ? 21.286 8.986 -32.001 1.00 63.34 106 ASP A O 1
#

InterPro domains:
  IPR049012 Mutator-like transposase domain [PF20700] (3-103)

Organism: NCBI:txid3402493